Protein AF-A0A945LDC3-F1 (afdb_monomer_lite)

Sequence (129 aa):
MGGGSGRRDGMGRLSHGGCWRDEQEWPLARTEPRTLHLHPDGALLADPAPKDVPPAQYDFDPANPVPTVGGNFTNYGTSG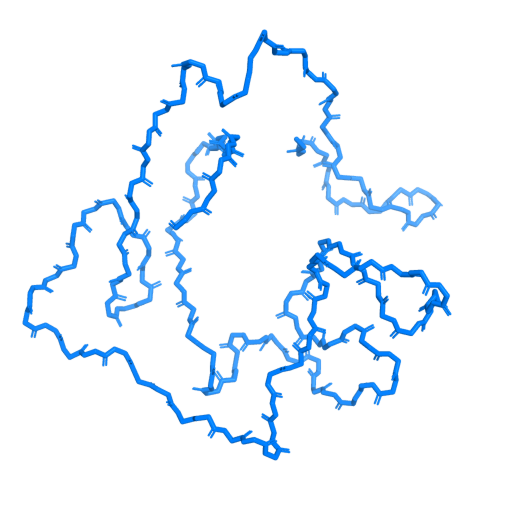FLEGGGYDQKSGTMFGDNSPSLPLSARADVLVFRTVPLKAGLEVTGVVS

Radius of gyration: 18.38 Å; chains: 1; bounding box: 43×31×54 Å

pLDDT: mean 88.55, std 9.34, range [55.25, 97.88]

Structure (mmCIF, N/CA/C/O backbone):
data_AF-A0A945LDC3-F1
#
_entry.id   AF-A0A945LDC3-F1
#
loop_
_atom_site.group_PDB
_atom_site.id
_atom_site.type_symbol
_atom_site.label_atom_id
_atom_site.label_alt_id
_atom_site.label_comp_id
_atom_site.label_asym_id
_atom_site.label_entity_id
_atom_site.label_seq_id
_atom_site.pdbx_PDB_ins_code
_atom_site.Cartn_x
_atom_site.Cartn_y
_atom_site.Cartn_z
_atom_site.occupancy
_atom_site.B_iso_or_equiv
_atom_site.auth_seq_id
_atom_site.auth_comp_id
_atom_site.auth_asym_id
_atom_site.auth_atom_id
_atom_site.pdbx_PDB_model_num
ATOM 1 N N . MET A 1 1 ? -9.460 3.433 -11.386 1.00 55.25 1 MET A N 1
ATOM 2 C CA . MET A 1 1 ? -8.556 2.537 -12.150 1.00 55.25 1 MET A CA 1
ATOM 3 C C . MET A 1 1 ? -8.893 1.089 -11.818 1.00 55.25 1 MET A C 1
ATOM 5 O O . MET A 1 1 ? -9.232 0.833 -10.671 1.00 55.25 1 MET A O 1
ATOM 9 N N . GLY A 1 2 ? -8.831 0.170 -12.788 1.00 67.31 2 GLY A N 1
ATOM 10 C CA . GLY A 1 2 ? -9.174 -1.252 -12.603 1.00 67.31 2 GLY A CA 1
ATOM 11 C C . GLY A 1 2 ? -10.318 -1.737 -13.504 1.00 67.31 2 GLY A C 1
ATOM 12 O O . GLY A 1 2 ? -11.012 -0.935 -14.120 1.00 67.31 2 GLY A O 1
ATOM 13 N N . GLY A 1 3 ? -10.503 -3.056 -13.607 1.00 70.12 3 GLY A N 1
ATOM 14 C CA . GLY A 1 3 ? -11.509 -3.681 -14.486 1.00 70.12 3 GLY A CA 1
ATOM 15 C C . GLY A 1 3 ? -10.976 -4.140 -15.849 1.00 70.12 3 GLY A C 1
ATOM 16 O O . GLY A 1 3 ? -11.739 -4.640 -16.671 1.00 70.12 3 GLY A O 1
ATOM 17 N N . GLY A 1 4 ? -9.673 -3.988 -16.102 1.00 75.75 4 GLY A N 1
ATOM 18 C CA . GLY A 1 4 ? -9.005 -4.624 -17.236 1.00 75.75 4 GLY A CA 1
ATOM 19 C C . GLY A 1 4 ? -8.728 -6.104 -16.979 1.00 75.75 4 GLY A C 1
ATOM 20 O O . GLY A 1 4 ? -8.814 -6.588 -15.853 1.00 75.75 4 GLY A O 1
ATOM 21 N N . SER A 1 5 ? -8.365 -6.834 -18.034 1.00 79.44 5 SER A N 1
ATOM 22 C CA . SER A 1 5 ? -8.117 -8.281 -17.945 1.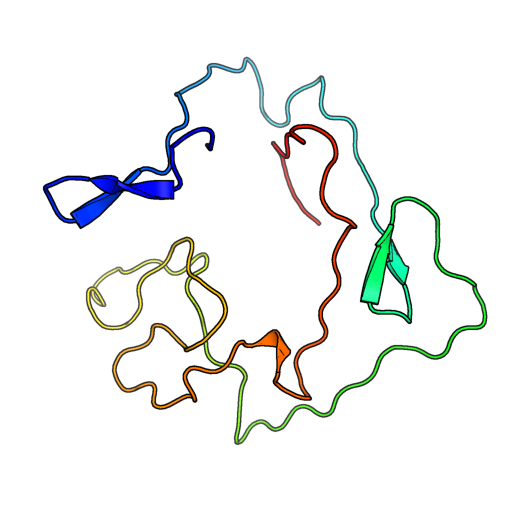00 79.44 5 SER A CA 1
ATOM 23 C C . SER A 1 5 ? -6.863 -8.656 -17.144 1.00 79.44 5 SER A C 1
ATOM 25 O O . SER A 1 5 ? -6.661 -9.833 -16.854 1.00 79.44 5 SER A O 1
ATOM 27 N N . GLY A 1 6 ? -5.975 -7.693 -16.864 1.00 75.69 6 GLY A N 1
ATOM 28 C CA . GLY A 1 6 ? -4.661 -7.952 -16.269 1.00 75.69 6 GLY A CA 1
ATOM 29 C C . GLY A 1 6 ? -3.697 -8.702 -17.198 1.00 75.69 6 GLY A C 1
ATOM 30 O O . GLY A 1 6 ? -2.592 -9.050 -16.790 1.00 75.69 6 GLY A O 1
ATOM 31 N N . ARG A 1 7 ? -4.082 -8.960 -18.455 1.00 84.44 7 ARG A N 1
ATOM 32 C CA . ARG A 1 7 ? -3.229 -9.590 -19.472 1.00 84.44 7 ARG A CA 1
ATOM 33 C C . ARG A 1 7 ? -2.508 -8.525 -20.287 1.00 84.44 7 ARG A C 1
ATOM 35 O O . ARG A 1 7 ? -2.955 -7.380 -20.364 1.00 84.44 7 ARG A O 1
ATOM 42 N N . ARG A 1 8 ? -1.400 -8.908 -20.920 1.00 84.31 8 ARG A N 1
ATOM 43 C CA . ARG A 1 8 ? -0.748 -8.061 -21.922 1.00 84.31 8 ARG A CA 1
ATOM 44 C C . ARG A 1 8 ? -1.517 -8.121 -23.243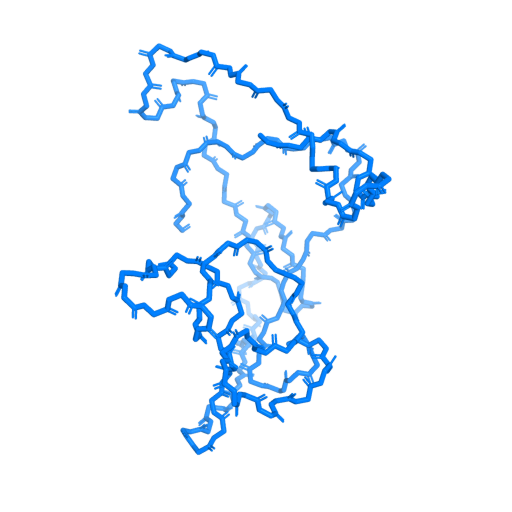 1.00 84.31 8 ARG A C 1
ATOM 46 O O . ARG A 1 8 ? -1.996 -9.190 -23.621 1.00 84.31 8 ARG A O 1
ATOM 53 N N . ASP A 1 9 ? -1.658 -6.982 -23.910 1.00 85.25 9 ASP A N 1
ATOM 54 C CA . ASP A 1 9 ? -2.219 -6.900 -25.260 1.00 85.25 9 ASP A CA 1
ATOM 55 C C . ASP A 1 9 ? -1.214 -7.386 -26.323 1.00 85.25 9 ASP A C 1
ATOM 57 O O . ASP A 1 9 ? -0.087 -7.772 -26.007 1.00 85.25 9 ASP A O 1
ATOM 61 N N . GLY A 1 10 ? -1.610 -7.365 -27.601 1.00 87.62 10 GLY A N 1
ATOM 62 C CA . GLY A 1 10 ? -0.748 -7.782 -28.717 1.00 87.62 10 GLY A CA 1
ATOM 63 C C . GLY A 1 10 ? 0.525 -6.943 -28.899 1.00 87.62 10 GLY A C 1
ATOM 64 O O . GLY A 1 10 ? 1.415 -7.356 -29.632 1.00 87.62 10 GLY A O 1
ATOM 65 N N . MET A 1 11 ? 0.634 -5.796 -28.219 1.00 87.75 11 MET A N 1
ATOM 66 C CA . MET A 1 11 ? 1.830 -4.947 -28.184 1.00 87.75 11 MET A CA 1
ATOM 67 C C . MET A 1 11 ? 2.594 -5.074 -26.855 1.00 87.75 11 MET A C 1
ATOM 69 O O . MET A 1 11 ? 3.487 -4.280 -26.571 1.00 87.75 11 MET A O 1
ATOM 73 N N . GLY A 1 12 ? 2.254 -6.061 -26.020 1.00 82.25 12 GLY A N 1
ATOM 74 C CA . GLY A 1 12 ? 2.939 -6.343 -24.762 1.00 82.25 12 GLY A CA 1
ATOM 75 C C . GLY A 1 12 ? 2.568 -5.409 -23.608 1.00 82.25 12 GLY A C 1
ATOM 76 O O . GLY A 1 12 ? 3.164 -5.517 -22.534 1.00 82.25 12 GLY A O 1
ATOM 77 N N . ARG A 1 13 ? 1.590 -4.512 -23.766 1.00 81.31 13 ARG A N 1
ATOM 78 C CA . ARG A 1 13 ? 1.195 -3.544 -22.727 1.00 81.31 13 ARG A CA 1
ATOM 79 C C . ARG A 1 13 ? 0.173 -4.165 -21.791 1.00 81.31 13 ARG A C 1
ATOM 81 O O . ARG A 1 13 ? -0.727 -4.868 -22.238 1.00 81.31 13 ARG A O 1
ATOM 88 N N . LEU A 1 14 ? 0.283 -3.898 -20.494 1.00 81.19 14 LEU A N 1
ATOM 89 C CA . LEU A 1 14 ? -0.648 -4.440 -19.509 1.00 81.19 14 LEU A CA 1
ATOM 90 C C . LEU A 1 14 ? -2.041 -3.789 -19.654 1.00 81.19 14 LEU A C 1
ATOM 92 O O . LEU A 1 14 ? -2.182 -2.566 -19.679 1.00 81.19 14 LEU A O 1
ATOM 96 N N . SER A 1 15 ? -3.084 -4.614 -19.760 1.00 82.50 15 SER A N 1
ATOM 97 C CA . SER A 1 15 ? -4.486 -4.189 -19.812 1.00 82.50 15 SER A CA 1
ATOM 98 C C . SER A 1 15 ? -5.011 -3.956 -18.391 1.00 82.50 15 SER A C 1
ATOM 100 O O . SER A 1 15 ? -5.669 -4.814 -17.801 1.00 82.50 15 SER A O 1
ATOM 102 N N . HIS A 1 16 ? -4.682 -2.793 -17.827 1.00 76.69 16 HIS A N 1
ATOM 103 C CA . HIS A 1 16 ? -5.099 -2.382 -16.477 1.00 76.69 16 HIS A CA 1
ATOM 104 C C . HIS A 1 16 ? -6.599 -2.037 -16.396 1.00 76.69 16 HIS A C 1
ATOM 106 O O . HIS A 1 16 ? -7.242 -2.231 -15.363 1.00 76.69 16 HIS A O 1
ATOM 112 N N . GLY A 1 17 ? -7.158 -1.545 -17.507 1.00 79.19 17 GLY A N 1
ATOM 113 C CA . GLY A 1 17 ? -8.527 -1.039 -17.598 1.00 79.19 17 GLY A CA 1
ATOM 114 C C . GLY A 1 17 ? -8.767 0.215 -16.758 1.00 79.19 17 GLY A C 1
ATOM 115 O O . GLY A 1 17 ? -7.843 0.948 -16.409 1.00 79.19 17 GLY A O 1
ATOM 116 N N . GLY A 1 18 ? -10.031 0.447 -16.423 1.00 84.56 18 GLY A N 1
ATOM 117 C CA . GLY A 1 18 ? -10.508 1.657 -15.762 1.00 84.56 18 GLY A CA 1
ATOM 118 C C . GLY A 1 18 ? -11.033 2.686 -16.756 1.00 84.56 18 GLY A C 1
ATOM 119 O O . GLY A 1 18 ? -10.727 2.646 -17.946 1.00 84.56 18 GLY A O 1
ATOM 120 N N . CYS A 1 19 ? -11.837 3.610 -16.248 1.00 88.12 19 CYS A N 1
ATOM 121 C CA . CYS A 1 19 ? -12.331 4.763 -16.981 1.00 88.12 19 CYS A CA 1
ATOM 122 C C . CYS A 1 19 ? -12.018 6.042 -16.204 1.00 88.12 19 CYS A C 1
ATOM 124 O O . CYS A 1 19 ? -11.809 6.014 -14.987 1.00 88.12 19 CYS A O 1
ATOM 126 N N . TRP A 1 20 ? -11.997 7.156 -16.928 1.00 90.81 20 TRP A N 1
ATOM 127 C CA . TRP A 1 20 ? -12.135 8.466 -16.310 1.00 90.81 20 TRP A CA 1
ATOM 128 C C . TRP A 1 20 ? -13.535 8.589 -15.703 1.00 90.81 20 TRP A C 1
ATOM 130 O O . TRP A 1 20 ? -14.508 8.096 -16.280 1.00 90.81 20 TRP A O 1
ATOM 140 N N . ARG A 1 21 ? -13.619 9.214 -14.528 1.00 92.75 21 ARG A N 1
ATOM 141 C CA . ARG A 1 21 ? -14.869 9.495 -13.820 1.00 92.75 21 ARG A CA 1
ATOM 142 C C . ARG A 1 21 ? -14.792 10.905 -13.253 1.00 92.75 21 ARG A C 1
ATOM 144 O O . ARG A 1 21 ? -13.812 11.226 -12.585 1.00 92.75 21 ARG A O 1
ATOM 151 N N . ASP A 1 22 ? -15.814 11.704 -13.524 1.00 96.56 22 ASP A N 1
ATOM 152 C CA . ASP A 1 22 ? -15.930 13.059 -12.992 1.00 96.56 22 ASP A CA 1
ATOM 153 C C . ASP A 1 22 ? -16.449 13.031 -11.546 1.00 96.56 22 ASP A C 1
ATOM 155 O O . ASP A 1 22 ? -17.307 12.220 -11.195 1.00 96.56 22 ASP A O 1
ATOM 159 N N . GLU A 1 23 ? -15.935 13.932 -10.711 1.00 96.88 23 GLU A N 1
ATOM 160 C CA . GLU A 1 23 ? -16.342 14.138 -9.317 1.00 96.88 23 GLU A CA 1
ATOM 161 C C . GLU A 1 23 ? -16.443 15.644 -9.052 1.00 96.88 23 GLU A C 1
ATOM 163 O O . GLU A 1 23 ? -15.708 16.428 -9.651 1.00 96.88 23 GLU A O 1
ATOM 168 N N . GLN A 1 24 ? -17.350 16.067 -8.168 1.00 97.19 24 GLN A N 1
ATOM 169 C CA . GLN A 1 2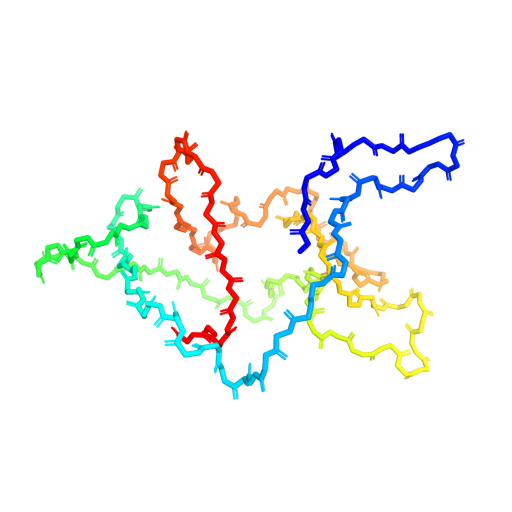4 ? -17.595 17.498 -7.919 1.00 97.19 24 GLN A CA 1
ATOM 170 C C . GLN A 1 24 ? -16.614 18.125 -6.919 1.00 97.19 24 GLN A C 1
ATOM 172 O O . GLN A 1 24 ? -16.494 19.345 -6.858 1.00 97.19 24 GLN A O 1
ATOM 177 N N . GLU A 1 25 ? -15.922 17.304 -6.131 1.00 97.12 25 GLU A N 1
ATOM 178 C CA . GLU A 1 25 ? -15.060 17.753 -5.040 1.00 97.12 25 GLU A CA 1
ATOM 179 C C . GLU A 1 25 ? -14.011 16.696 -4.670 1.00 97.12 25 GLU A C 1
ATOM 181 O O . GLU A 1 25 ? -14.123 15.520 -5.029 1.00 97.12 25 GLU A O 1
ATOM 186 N N . TRP A 1 26 ? -12.994 17.130 -3.924 1.00 96.00 26 TRP A N 1
ATOM 187 C CA . TRP A 1 26 ? -11.981 16.269 -3.325 1.00 96.00 26 TRP A CA 1
ATOM 188 C C . TRP A 1 26 ? -11.691 16.706 -1.877 1.00 96.00 26 TRP A C 1
ATOM 190 O O . TRP A 1 26 ? -11.350 17.875 -1.674 1.00 96.00 26 TRP A O 1
ATOM 200 N N . PRO A 1 27 ? -11.723 15.793 -0.885 1.00 95.00 27 PRO A N 1
ATOM 201 C CA . PRO A 1 27 ? -12.169 14.396 -0.971 1.00 95.00 27 PRO A CA 1
ATOM 202 C C . PRO A 1 27 ? -13.658 14.282 -1.332 1.00 95.00 27 PRO A C 1
ATOM 204 O O . PRO A 1 27 ? -14.412 15.221 -1.117 1.00 95.00 27 PRO A O 1
ATOM 207 N N . LEU A 1 28 ? -14.098 13.139 -1.864 1.00 96.62 28 LEU A N 1
ATOM 208 C CA . LEU A 1 28 ? -15.507 12.923 -2.225 1.00 96.62 28 LEU A CA 1
ATOM 209 C C . LEU A 1 28 ? -16.400 13.042 -0.972 1.00 96.62 28 LEU A C 1
ATOM 211 O O . LEU A 1 28 ? -16.118 12.351 0.008 1.00 96.62 28 LEU A O 1
ATOM 215 N N . ALA A 1 29 ? -17.517 13.786 -0.997 1.00 95.69 29 ALA A N 1
ATOM 216 C CA . ALA A 1 29 ? -18.423 13.866 0.167 1.00 95.69 29 ALA A CA 1
ATOM 217 C C . ALA A 1 29 ? -18.983 12.510 0.618 1.00 95.69 29 ALA A C 1
ATOM 219 O O . ALA A 1 29 ? -19.292 12.322 1.790 1.00 95.69 29 ALA A O 1
ATOM 220 N N . ARG A 1 30 ? -19.095 11.549 -0.305 1.00 95.44 30 ARG A N 1
ATOM 221 C CA . ARG A 1 30 ? -19.538 10.175 -0.019 1.00 95.44 30 ARG A CA 1
ATOM 222 C C . ARG A 1 30 ? -18.423 9.251 0.487 1.00 95.44 30 ARG A C 1
ATOM 224 O O . ARG A 1 30 ? -18.609 8.039 0.502 1.00 95.44 30 ARG A O 1
ATOM 231 N N . THR A 1 31 ? -17.247 9.788 0.813 1.00 96.06 31 THR A N 1
ATOM 232 C CA . THR A 1 31 ? -16.158 8.991 1.385 1.00 96.06 31 THR A CA 1
ATOM 233 C C . THR A 1 31 ? -16.581 8.490 2.758 1.00 96.06 31 THR A C 1
ATOM 235 O O . THR A 1 31 ? -16.900 9.284 3.638 1.00 96.06 31 THR A O 1
ATOM 238 N N . GLU A 1 32 ? -16.531 7.178 2.957 1.00 96.31 32 GLU A N 1
ATOM 239 C CA . GLU A 1 32 ? -16.677 6.558 4.272 1.00 96.31 32 GLU A CA 1
ATOM 240 C C . GLU A 1 32 ? -15.277 6.222 4.809 1.00 96.31 32 GLU A C 1
ATOM 242 O O . GLU A 1 32 ? -14.629 5.311 4.280 1.00 96.31 32 GLU A O 1
ATOM 247 N N . PRO A 1 33 ? -14.764 6.947 5.827 1.00 95.00 33 PRO A N 1
ATOM 248 C CA . PRO A 1 33 ? -13.476 6.622 6.424 1.00 95.00 33 PRO A CA 1
ATOM 249 C C . PRO A 1 33 ? -13.508 5.209 6.997 1.00 95.00 33 PRO A C 1
ATOM 251 O O . PRO A 1 33 ? -14.402 4.858 7.770 1.00 95.00 33 PRO A O 1
ATOM 254 N N . ARG A 1 34 ? -12.515 4.398 6.635 1.00 95.00 34 ARG A N 1
ATOM 255 C CA . ARG A 1 34 ? -12.428 3.010 7.075 1.00 95.00 34 ARG A CA 1
ATOM 256 C C . ARG A 1 34 ? -11.082 2.737 7.717 1.00 95.00 34 ARG A C 1
ATOM 258 O O . ARG A 1 34 ? -10.055 2.775 7.049 1.00 95.00 34 ARG A O 1
ATOM 265 N N . THR A 1 35 ? -11.109 2.400 8.999 1.00 97.00 35 THR A N 1
ATOM 266 C CA . THR A 1 35 ? -9.931 1.905 9.708 1.00 97.00 35 THR A CA 1
ATOM 267 C C . THR A 1 35 ? -9.793 0.406 9.475 1.00 97.00 35 THR A C 1
ATOM 269 O O . THR A 1 35 ? -10.760 -0.349 9.589 1.00 97.00 35 THR A O 1
ATOM 272 N N . LEU A 1 36 ? -8.581 -0.019 9.129 1.00 97.12 36 LEU A N 1
ATOM 273 C CA . LEU A 1 36 ? -8.183 -1.418 9.115 1.00 97.12 36 LEU A CA 1
ATOM 274 C C . LEU A 1 36 ? -7.052 -1.599 10.126 1.00 97.12 36 LEU A C 1
ATOM 276 O O . LEU A 1 36 ? -6.103 -0.820 10.162 1.00 97.12 36 LEU A O 1
ATOM 280 N N . HIS A 1 37 ? -7.175 -2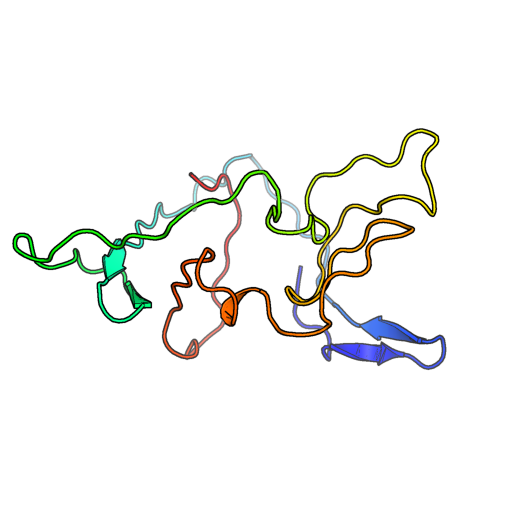.620 10.956 1.00 96.56 37 HIS A N 1
ATOM 281 C CA . HIS A 1 37 ? -6.259 -2.948 12.030 1.00 96.56 37 HIS A CA 1
ATOM 282 C C . HIS A 1 37 ? -5.342 -4.093 11.608 1.00 96.56 37 HIS A C 1
ATOM 284 O O . HIS A 1 37 ? -5.764 -5.033 10.929 1.00 96.56 37 HIS A O 1
ATOM 290 N N . LEU A 1 38 ? -4.086 -4.007 12.039 1.00 96.19 38 LEU A N 1
ATOM 291 C CA . LEU A 1 38 ? -3.067 -5.032 11.847 1.00 96.19 38 LEU A CA 1
ATOM 292 C C . LEU A 1 38 ? -3.228 -6.104 12.931 1.00 96.19 38 LEU A C 1
ATOM 294 O O . LEU A 1 38 ? -3.200 -5.778 14.118 1.00 96.19 38 LEU A O 1
ATOM 298 N N . HIS A 1 39 ? -3.405 -7.364 12.537 1.00 95.62 39 HIS A N 1
ATOM 299 C CA . HIS A 1 39 ? -3.548 -8.504 13.450 1.00 95.62 39 HIS A CA 1
ATOM 300 C C . HIS A 1 39 ? -2.274 -9.363 13.481 1.00 95.62 39 HIS A C 1
ATOM 302 O O . HIS A 1 39 ? -1.551 -9.425 12.485 1.00 95.62 39 HIS A O 1
ATOM 308 N N . PRO A 1 40 ? -1.974 -10.040 14.607 1.00 94.19 40 PRO A N 1
ATOM 309 C CA . PRO A 1 40 ? -0.711 -10.766 14.814 1.00 94.19 40 PRO A CA 1
ATOM 310 C C . PRO A 1 40 ? -0.493 -11.951 13.860 1.00 94.19 40 PRO A C 1
ATOM 312 O O . PRO A 1 40 ? 0.634 -12.399 13.683 1.00 94.19 40 PRO A O 1
ATOM 315 N N . ASP A 1 41 ? -1.553 -12.461 13.241 1.00 92.94 41 ASP A N 1
ATOM 316 C CA . ASP A 1 41 ? -1.518 -13.532 12.242 1.00 92.94 41 ASP A CA 1
ATOM 317 C C . ASP A 1 41 ? -1.281 -13.015 10.807 1.00 92.94 41 ASP A C 1
ATOM 319 O O . ASP A 1 41 ? -1.349 -13.782 9.843 1.00 92.94 41 ASP A O 1
ATOM 323 N N . GLY A 1 42 ? -1.013 -11.714 10.649 1.00 95.19 42 GLY A N 1
ATOM 324 C CA . GLY A 1 42 ? -0.866 -11.060 9.350 1.00 95.19 42 GLY A CA 1
ATOM 325 C C . GLY A 1 42 ? -2.204 -10.717 8.689 1.00 95.19 42 GLY A C 1
ATOM 326 O O . GLY A 1 42 ? -2.234 -10.385 7.498 1.00 95.19 42 GLY A O 1
ATOM 327 N N . ALA A 1 43 ? -3.326 -10.791 9.411 1.00 96.56 43 ALA A N 1
ATOM 328 C CA . ALA A 1 43 ? -4.603 -10.325 8.891 1.00 96.56 43 ALA A CA 1
ATOM 329 C C . ALA A 1 43 ? -4.723 -8.792 8.964 1.00 96.56 43 ALA A C 1
ATOM 331 O O . ALA A 1 43 ? -4.221 -8.130 9.874 1.00 96.56 43 ALA A O 1
ATOM 332 N N . LEU A 1 44 ? -5.417 -8.225 7.980 1.00 97.38 44 LEU A N 1
ATOM 333 C CA . LEU A 1 44 ? -5.826 -6.824 7.938 1.00 97.38 44 LEU A CA 1
ATOM 334 C C . LEU A 1 44 ? -7.355 -6.779 8.037 1.00 97.38 44 LEU A C 1
ATOM 336 O O . LEU A 1 44 ? -8.041 -7.142 7.076 1.00 97.38 44 LEU A O 1
ATOM 340 N N . LEU A 1 45 ? -7.894 -6.398 9.198 1.00 96.69 45 LEU A N 1
ATOM 341 C CA . LEU A 1 45 ? -9.324 -6.536 9.527 1.00 96.69 45 LEU A CA 1
ATOM 342 C C . LEU A 1 45 ? -9.945 -5.209 9.975 1.00 96.69 45 LEU A C 1
ATOM 344 O O . LEU A 1 45 ? -9.247 -4.321 10.440 1.00 96.69 45 LEU A O 1
ATOM 348 N N . ALA A 1 46 ? -11.268 -5.073 9.858 1.00 95.94 46 ALA A N 1
ATOM 349 C CA . ALA A 1 46 ? -11.983 -3.892 10.359 1.00 95.94 46 ALA A CA 1
ATOM 350 C C . ALA A 1 46 ? -12.161 -3.904 11.887 1.00 95.94 46 ALA A C 1
ATOM 352 O O . ALA A 1 46 ? -12.275 -2.846 12.494 1.00 95.94 46 ALA A O 1
ATOM 353 N N . ASP A 1 47 ? -12.171 -5.089 12.502 1.00 96.31 47 ASP A N 1
ATOM 354 C CA . ASP A 1 47 ? -12.243 -5.219 13.954 1.00 96.31 47 ASP A CA 1
ATOM 355 C C . ASP A 1 47 ? -10.860 -4.980 14.584 1.00 96.31 47 ASP A C 1
ATOM 357 O O . ASP A 1 47 ? -9.847 -5.413 14.015 1.00 96.31 47 ASP A O 1
ATOM 361 N N . PRO A 1 48 ? -10.781 -4.326 15.758 1.00 94.88 48 PRO A N 1
ATOM 362 C CA . PRO A 1 48 ? -9.521 -4.126 16.463 1.00 94.88 48 PRO A CA 1
ATOM 363 C C . PRO A 1 48 ? -8.815 -5.441 16.802 1.00 94.88 48 PRO A C 1
ATOM 365 O O . PRO A 1 48 ? -9.453 -6.440 17.140 1.00 94.88 48 PRO A O 1
ATOM 368 N N . ALA A 1 49 ? -7.482 -5.422 16.768 1.00 91.62 49 ALA A N 1
ATOM 369 C CA . ALA A 1 49 ? -6.682 -6.519 17.300 1.00 91.62 49 ALA A CA 1
ATOM 370 C C . ALA A 1 49 ? -6.881 -6.658 18.825 1.00 91.62 49 ALA A C 1
ATOM 372 O O . ALA A 1 49 ? -7.203 -5.670 19.499 1.00 91.62 49 ALA A O 1
ATOM 373 N N . PRO A 1 50 ? -6.684 -7.863 19.395 1.00 91.25 50 PRO A N 1
ATOM 374 C CA . PRO A 1 50 ? -6.639 -8.049 20.844 1.00 91.25 50 PRO A CA 1
ATOM 375 C C . PRO A 1 50 ? -5.651 -7.078 21.510 1.00 91.25 50 PRO A C 1
ATOM 377 O O . PRO A 1 50 ? -4.669 -6.667 20.902 1.00 91.25 50 PRO A O 1
ATOM 380 N N . LYS A 1 51 ? -5.893 -6.696 22.769 1.00 85.75 51 LYS A N 1
ATOM 381 C CA . LYS A 1 51 ? -5.044 -5.706 23.461 1.00 85.75 51 LYS A CA 1
ATOM 382 C C . LYS A 1 51 ? -3.732 -6.282 24.003 1.00 85.75 51 LYS A C 1
ATOM 384 O O . LYS A 1 51 ? -2.776 -5.536 24.160 1.00 85.75 51 LYS A O 1
ATOM 389 N N . ASP A 1 52 ? -3.687 -7.592 24.235 1.00 89.31 52 ASP A N 1
ATOM 390 C CA . ASP A 1 52 ? -2.586 -8.268 24.936 1.00 89.31 52 ASP A CA 1
ATOM 391 C C . ASP A 1 52 ? -1.722 -9.130 24.001 1.00 89.31 52 ASP A C 1
ATOM 393 O O . ASP A 1 52 ? -1.164 -10.151 24.406 1.00 89.31 52 ASP A O 1
ATOM 397 N N . VAL A 1 53 ? -1.628 -8.749 22.725 1.00 89.62 53 VAL A N 1
ATOM 398 C CA . VAL A 1 53 ? -0.728 -9.403 21.765 1.00 89.62 53 VAL A CA 1
ATOM 399 C C . VAL A 1 53 ? 0.622 -8.689 21.722 1.00 89.62 53 VAL A C 1
ATOM 401 O O . VAL A 1 53 ? 0.661 -7.456 21.704 1.00 89.62 53 VAL A O 1
ATOM 404 N N . PRO A 1 54 ? 1.740 -9.437 21.691 1.00 91.31 54 PRO A N 1
ATOM 405 C CA . PRO A 1 54 ? 3.053 -8.847 21.477 1.00 91.31 54 PRO A CA 1
ATOM 406 C C . PRO A 1 54 ? 3.100 -8.051 20.163 1.00 91.31 54 PRO A C 1
ATOM 408 O O . PRO A 1 54 ? 2.447 -8.440 19.189 1.00 91.31 54 PRO A O 1
ATOM 411 N N . PRO A 1 55 ? 3.883 -6.961 20.101 1.00 92.25 55 PRO A N 1
ATOM 412 C CA . PRO A 1 55 ? 4.080 -6.233 18.856 1.00 92.25 55 PRO A CA 1
ATOM 413 C C . PRO A 1 55 ? 4.781 -7.117 17.817 1.00 92.25 55 PRO A C 1
ATOM 415 O O . PRO A 1 55 ? 5.632 -7.938 18.158 1.00 92.25 55 PRO A O 1
ATOM 418 N N . ALA A 1 56 ? 4.467 -6.905 16.539 1.00 93.31 56 ALA A N 1
ATOM 419 C CA . ALA A 1 56 ? 5.267 -7.460 15.454 1.00 93.31 56 ALA A CA 1
ATOM 420 C C . ALA A 1 56 ? 6.650 -6.788 15.440 1.00 93.31 56 ALA A C 1
ATOM 422 O O . ALA A 1 56 ? 6.757 -5.570 15.600 1.00 93.31 56 ALA A O 1
ATOM 423 N N . GLN A 1 57 ? 7.701 -7.584 15.260 1.00 95.31 57 GLN A N 1
ATOM 424 C CA . GLN A 1 57 ? 9.089 -7.134 15.317 1.00 95.31 57 GLN A CA 1
ATOM 425 C C . GLN A 1 57 ? 9.855 -7.641 14.103 1.00 95.31 57 GLN A C 1
ATOM 427 O O . GLN A 1 57 ? 9.576 -8.722 13.587 1.00 95.31 57 GLN A O 1
ATOM 432 N N . TYR A 1 58 ? 10.822 -6.845 13.669 1.00 96.44 58 TYR A N 1
ATOM 433 C CA . TYR A 1 58 ? 11.800 -7.215 12.663 1.00 96.44 58 TYR A CA 1
ATOM 434 C C . TYR A 1 58 ? 13.102 -6.463 12.932 1.00 96.44 58 TYR A C 1
ATOM 436 O O . TYR A 1 58 ? 13.083 -5.381 13.525 1.00 96.44 58 TYR A O 1
ATOM 444 N N . ASP A 1 59 ? 14.211 -7.024 12.466 1.00 97.88 59 ASP A N 1
ATOM 445 C CA . ASP A 1 59 ? 15.521 -6.387 12.543 1.00 97.88 59 ASP A CA 1
ATOM 446 C C . ASP A 1 59 ? 15.828 -5.697 11.214 1.00 97.88 59 ASP A C 1
ATOM 448 O O . ASP A 1 59 ? 15.794 -6.320 10.154 1.00 97.88 59 ASP A O 1
ATOM 452 N N . PHE A 1 60 ? 16.125 -4.399 11.265 1.00 97.00 60 PHE A N 1
ATOM 453 C CA . PHE A 1 60 ? 16.584 -3.647 10.101 1.00 97.00 60 PHE A CA 1
ATOM 454 C C . PHE A 1 60 ? 18.112 -3.679 10.020 1.00 97.00 60 PHE A C 1
ATOM 456 O O . PHE A 1 60 ? 18.791 -3.241 10.950 1.00 97.00 60 PHE A O 1
ATOM 463 N N . ASP A 1 61 ? 18.643 -4.140 8.887 1.00 96.94 61 ASP A N 1
ATOM 464 C CA . ASP A 1 61 ? 20.069 -4.088 8.569 1.00 96.94 61 ASP A CA 1
ATOM 465 C C . ASP A 1 61 ? 20.346 -2.984 7.528 1.00 96.94 61 ASP A C 1
ATOM 467 O O . ASP A 1 61 ? 20.005 -3.149 6.352 1.00 96.94 61 ASP A O 1
ATOM 471 N N . PRO A 1 62 ? 21.000 -1.868 7.906 1.00 96.25 62 PRO A N 1
ATOM 472 C CA . PRO A 1 62 ? 21.370 -0.812 6.965 1.00 96.25 62 PRO A CA 1
ATOM 473 C C . PRO A 1 62 ? 22.290 -1.276 5.826 1.00 96.25 62 PRO A C 1
ATOM 475 O O . PRO A 1 62 ? 22.330 -0.620 4.785 1.00 96.25 62 PRO A O 1
ATOM 478 N N . ALA A 1 63 ? 23.035 -2.375 6.002 1.00 95.19 63 ALA A N 1
ATOM 479 C CA . ALA A 1 63 ? 23.872 -2.958 4.953 1.00 95.19 63 ALA A CA 1
ATOM 480 C C . ALA A 1 63 ? 23.066 -3.795 3.941 1.00 95.19 63 ALA A C 1
ATOM 482 O O . ALA A 1 63 ? 23.578 -4.113 2.866 1.00 95.19 63 ALA A O 1
ATOM 483 N N . ASN A 1 64 ? 21.810 -4.122 4.253 1.00 91.38 64 ASN A N 1
ATOM 484 C CA . ASN A 1 64 ? 20.900 -4.883 3.403 1.00 91.38 64 ASN A CA 1
ATOM 485 C C . ASN A 1 64 ? 19.486 -4.260 3.396 1.00 91.38 64 ASN A C 1
ATOM 487 O O . ASN A 1 64 ? 18.525 -4.891 3.848 1.00 91.38 64 ASN A O 1
ATOM 491 N N . PRO A 1 65 ? 19.319 -3.030 2.875 1.00 93.06 65 PRO A N 1
ATOM 492 C CA . PRO A 1 65 ? 18.026 -2.358 2.880 1.00 93.06 65 PRO A CA 1
ATOM 493 C C . PRO A 1 65 ? 16.985 -3.098 2.027 1.00 93.06 65 PRO A C 1
ATOM 495 O O . PRO A 1 65 ? 17.314 -3.818 1.079 1.00 93.06 65 PRO A O 1
ATOM 498 N N . VAL A 1 66 ? 15.702 -2.881 2.329 1.00 93.69 66 VAL A N 1
ATOM 499 C CA . VAL A 1 66 ? 14.607 -3.300 1.445 1.00 93.69 66 VAL A CA 1
ATOM 500 C C . VAL A 1 66 ? 14.723 -2.519 0.128 1.00 93.69 66 VAL A C 1
ATOM 502 O O . VAL A 1 66 ? 14.794 -1.285 0.159 1.00 93.69 66 VAL A O 1
ATOM 505 N N . PRO A 1 67 ? 14.760 -3.190 -1.036 1.00 91.75 67 PRO A N 1
ATOM 506 C CA . PRO A 1 67 ? 14.911 -2.501 -2.307 1.00 91.75 67 PRO A CA 1
ATOM 507 C C . PRO A 1 67 ? 13.651 -1.691 -2.638 1.00 91.75 67 PRO A C 1
ATOM 509 O O . PRO A 1 67 ? 12.530 -2.076 -2.308 1.00 91.75 67 PRO A O 1
ATOM 512 N N . THR A 1 68 ? 13.826 -0.559 -3.319 1.00 88.94 68 THR A N 1
ATOM 513 C CA . THR A 1 68 ? 12.696 0.263 -3.776 1.00 88.94 68 THR A CA 1
ATOM 514 C C . THR A 1 68 ? 12.025 -0.383 -4.989 1.00 88.94 68 THR A C 1
ATOM 516 O O . THR A 1 68 ? 12.686 -0.650 -5.994 1.00 88.94 68 THR A O 1
ATOM 519 N N . VAL A 1 69 ? 10.709 -0.605 -4.901 1.00 89.31 69 VAL A N 1
ATOM 520 C CA . VAL A 1 69 ? 9.891 -1.240 -5.948 1.00 89.31 69 VAL A CA 1
ATOM 521 C C . VAL A 1 69 ? 8.765 -0.294 -6.378 1.00 89.31 69 VAL A C 1
ATOM 523 O O . VAL A 1 69 ? 7.660 -0.323 -5.830 1.00 89.31 69 VAL A O 1
ATOM 526 N N . GLY A 1 70 ? 9.040 0.556 -7.368 1.00 87.69 70 GLY A N 1
ATOM 527 C CA . GLY A 1 70 ? 8.070 1.528 -7.882 1.00 87.69 70 GLY A CA 1
ATOM 528 C C . GLY A 1 70 ? 7.725 2.649 -6.896 1.00 87.69 70 GLY A C 1
ATOM 529 O O . GLY A 1 70 ? 8.600 3.230 -6.257 1.00 87.69 70 GLY A O 1
ATOM 530 N N . GLY A 1 71 ? 6.435 2.978 -6.788 1.00 86.94 71 GLY A N 1
ATOM 531 C CA . GLY A 1 71 ? 5.934 4.029 -5.897 1.00 86.94 71 GLY A CA 1
ATOM 532 C C . GLY A 1 71 ? 5.983 5.431 -6.511 1.00 86.94 71 GLY A C 1
ATOM 533 O O . GLY A 1 71 ? 5.966 5.590 -7.733 1.00 86.94 71 GLY A O 1
ATOM 534 N N . ASN A 1 72 ? 6.000 6.461 -5.659 1.00 84.94 72 ASN A N 1
ATOM 535 C CA . ASN A 1 72 ? 5.941 7.872 -6.063 1.00 84.94 72 ASN A CA 1
ATOM 536 C C . ASN A 1 72 ? 7.329 8.446 -6.404 1.00 84.94 72 ASN A C 1
ATOM 538 O O . ASN A 1 72 ? 7.760 9.455 -5.845 1.00 84.94 72 ASN A O 1
ATOM 542 N N . PHE A 1 73 ? 8.057 7.772 -7.292 1.00 77.88 73 PHE A N 1
ATOM 543 C CA . PHE A 1 73 ? 9.328 8.273 -7.805 1.00 77.88 73 PHE A CA 1
ATOM 544 C C . PHE A 1 73 ? 9.096 9.113 -9.061 1.00 77.88 73 PHE A C 1
ATOM 546 O O . PHE A 1 73 ? 8.396 8.689 -9.980 1.00 77.88 73 PHE A O 1
ATOM 553 N N . THR A 1 74 ? 9.681 10.311 -9.104 1.00 68.56 74 THR A N 1
ATOM 554 C CA . THR A 1 74 ? 9.603 11.192 -10.278 1.00 68.56 74 THR A CA 1
ATOM 555 C C . THR A 1 74 ? 10.900 11.092 -11.085 1.00 68.56 74 THR A C 1
ATOM 557 O O . THR A 1 74 ? 11.974 11.374 -10.563 1.00 68.56 74 THR A O 1
ATOM 560 N N . ASN A 1 75 ? 10.812 10.728 -12.367 1.00 66.81 75 ASN A N 1
ATOM 561 C CA . ASN A 1 75 ? 11.967 10.369 -13.210 1.00 66.81 75 ASN A CA 1
ATOM 562 C C . ASN A 1 75 ? 12.688 11.566 -13.872 1.00 66.81 75 ASN A C 1
ATOM 564 O O . ASN A 1 75 ? 13.212 11.417 -14.982 1.00 66.81 75 ASN A O 1
ATOM 568 N N . TYR A 1 76 ? 12.691 12.766 -13.277 1.00 59.72 76 TYR A N 1
ATOM 569 C CA . TYR A 1 76 ? 13.316 13.941 -13.911 1.00 59.72 76 TYR A CA 1
ATOM 570 C C . TYR A 1 76 ? 14.821 13.709 -14.138 1.00 59.72 76 TYR A C 1
ATOM 572 O O . TYR A 1 76 ? 15.624 13.810 -13.219 1.00 59.72 76 TYR A O 1
ATOM 580 N N . GLY A 1 77 ? 15.199 13.399 -15.383 1.00 62.84 77 GLY A N 1
ATOM 581 C CA . GLY A 1 77 ? 16.589 13.163 -15.791 1.00 62.84 77 GLY A CA 1
ATOM 582 C C . GLY A 1 77 ? 17.144 11.764 -15.493 1.00 62.84 77 GLY A C 1
ATOM 583 O O . GLY A 1 77 ? 18.306 11.513 -15.790 1.00 62.84 77 GLY A O 1
ATOM 584 N N . THR A 1 78 ? 16.335 10.846 -14.955 1.00 65.12 78 THR A N 1
ATOM 585 C CA . THR A 1 78 ? 16.756 9.491 -14.535 1.00 65.12 78 THR A CA 1
ATOM 586 C C . THR A 1 78 ? 15.921 8.382 -15.181 1.00 65.12 78 THR A C 1
ATOM 588 O O . THR A 1 78 ? 15.819 7.273 -14.657 1.00 65.12 78 THR A O 1
ATOM 591 N N . SER A 1 79 ? 15.309 8.665 -16.335 1.00 68.44 79 SER A N 1
ATOM 592 C CA . SER A 1 79 ? 14.570 7.657 -17.106 1.00 68.44 79 SER A CA 1
ATOM 593 C C . SER A 1 79 ? 15.477 6.461 -17.425 1.00 68.44 79 SER A C 1
ATOM 595 O O . SER A 1 79 ? 16.573 6.643 -17.951 1.00 68.44 79 SER A O 1
ATOM 597 N N . GLY A 1 80 ? 15.037 5.251 -17.067 1.00 67.12 80 GLY A N 1
ATOM 598 C CA . GLY A 1 80 ? 15.834 4.021 -17.153 1.00 67.12 80 GLY A CA 1
ATOM 599 C C . GLY A 1 80 ? 16.699 3.697 -15.925 1.00 67.12 80 GLY A C 1
ATOM 600 O O . GLY A 1 80 ? 17.279 2.616 -15.886 1.00 67.12 80 GLY A O 1
ATOM 601 N N . PHE A 1 81 ? 16.776 4.582 -14.922 1.00 73.56 81 PHE A N 1
ATOM 602 C CA . PHE A 1 81 ? 17.469 4.318 -13.653 1.00 73.56 81 PHE A CA 1
ATOM 603 C C . PHE A 1 81 ? 16.513 3.865 -12.547 1.00 73.56 81 PHE A C 1
ATOM 605 O O . PHE A 1 81 ? 16.763 2.851 -11.916 1.00 73.56 81 PHE A O 1
ATOM 612 N N . LEU A 1 82 ? 15.416 4.581 -12.312 1.00 75.00 82 LEU A N 1
ATOM 613 C CA . LEU A 1 82 ? 14.338 4.156 -11.419 1.00 75.00 82 LEU A CA 1
ATOM 614 C C . LEU A 1 82 ? 13.041 4.731 -11.962 1.00 75.00 82 LEU A C 1
ATOM 616 O O . LEU A 1 82 ? 12.979 5.927 -12.235 1.00 75.00 82 LEU A O 1
ATOM 620 N N . GLU A 1 83 ? 12.025 3.889 -12.121 1.00 78.62 83 GLU A N 1
ATOM 621 C CA . GLU A 1 83 ? 10.714 4.317 -12.590 1.00 78.62 83 GLU A CA 1
ATOM 622 C C . GLU A 1 83 ? 9.666 4.229 -11.481 1.00 78.62 83 GLU A C 1
ATOM 624 O O . GLU A 1 83 ? 9.520 3.195 -10.825 1.00 78.62 83 GLU A O 1
ATOM 629 N N . GLY A 1 84 ? 8.916 5.318 -11.289 1.00 83.00 84 GLY A N 1
ATOM 630 C CA . GLY A 1 84 ? 7.710 5.312 -10.465 1.00 83.00 84 GLY A CA 1
ATOM 631 C C . GLY A 1 84 ? 6.578 4.482 -11.083 1.00 83.00 84 GLY A C 1
ATOM 632 O O . GLY A 1 84 ? 6.570 4.194 -12.281 1.00 83.00 84 GLY A O 1
ATOM 633 N N . GLY A 1 85 ? 5.596 4.103 -10.264 1.00 85.25 85 GLY A N 1
ATOM 634 C CA . GLY A 1 85 ? 4.398 3.385 -10.711 1.00 85.25 85 GLY A CA 1
ATOM 635 C C . GLY A 1 85 ? 4.063 2.133 -9.902 1.00 85.25 85 GLY A C 1
ATOM 636 O O . GLY A 1 85 ? 4.640 1.870 -8.846 1.00 85.25 85 GLY A O 1
ATOM 637 N N . GLY A 1 86 ? 3.086 1.370 -10.398 1.00 84.94 86 GLY A N 1
ATOM 638 C CA . GLY A 1 86 ? 2.635 0.120 -9.788 1.00 84.94 86 GLY A CA 1
ATOM 639 C C . GLY A 1 86 ? 3.433 -1.080 -10.296 1.00 84.94 86 GLY A C 1
ATOM 640 O O . GLY A 1 86 ? 3.361 -1.409 -11.477 1.00 84.94 86 GLY A O 1
ATOM 641 N N . TYR A 1 87 ? 4.150 -1.747 -9.392 1.00 86.19 87 TYR A N 1
ATOM 642 C CA . TYR A 1 87 ? 4.998 -2.906 -9.682 1.00 86.19 87 TYR A CA 1
ATOM 643 C C . TYR A 1 87 ? 4.650 -4.093 -8.779 1.00 86.19 87 TYR A C 1
ATOM 645 O O . TYR A 1 87 ? 4.204 -3.916 -7.642 1.00 86.19 87 TYR A O 1
ATOM 653 N N . ASP A 1 88 ? 4.897 -5.305 -9.282 1.00 88.44 88 ASP A N 1
ATOM 654 C CA . ASP A 1 88 ? 4.872 -6.525 -8.469 1.00 88.44 88 ASP A CA 1
ATOM 655 C C . ASP A 1 88 ? 5.976 -6.442 -7.400 1.00 88.44 88 ASP A C 1
ATOM 657 O O . ASP A 1 88 ? 7.137 -6.199 -7.725 1.00 88.44 88 ASP A O 1
ATOM 661 N N . GLN A 1 89 ? 5.611 -6.608 -6.128 1.00 92.75 89 GLN A N 1
ATOM 662 C CA . GLN A 1 89 ? 6.470 -6.361 -4.964 1.00 92.75 89 GLN A CA 1
ATOM 663 C C . GLN A 1 89 ? 7.464 -7.518 -4.744 1.00 92.75 89 GLN A C 1
ATOM 665 O O . GLN A 1 89 ? 7.356 -8.272 -3.774 1.00 92.75 89 GLN A O 1
ATOM 670 N N . LYS A 1 90 ? 8.408 -7.694 -5.677 1.00 89.69 90 LYS A N 1
ATOM 671 C CA . LYS A 1 90 ? 9.419 -8.768 -5.682 1.00 89.69 90 LYS A CA 1
ATOM 672 C C . LYS A 1 90 ? 10.845 -8.227 -5.635 1.00 89.69 90 LYS A C 1
ATOM 674 O O . LYS A 1 90 ? 11.434 -8.164 -4.567 1.00 89.69 90 LYS A O 1
ATOM 679 N N . SER A 1 91 ? 11.376 -7.811 -6.778 1.00 80.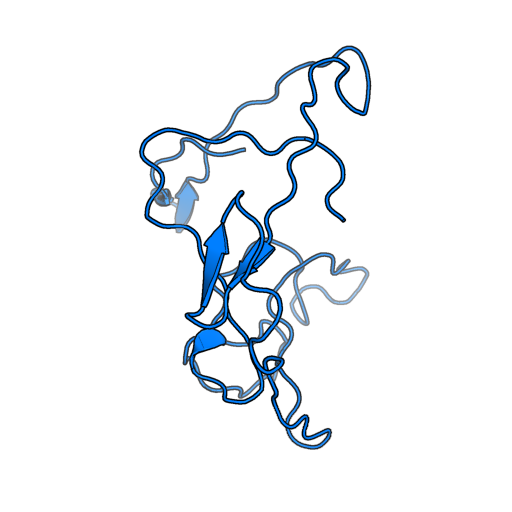56 91 SER A N 1
ATOM 680 C CA . SER A 1 91 ? 12.711 -7.222 -6.899 1.00 80.56 91 SER A CA 1
ATOM 681 C C . SER A 1 91 ? 12.621 -5.708 -7.013 1.00 80.56 91 SER A C 1
ATOM 683 O O . SER A 1 91 ? 11.627 -5.189 -7.532 1.00 80.56 91 SER A O 1
ATOM 685 N N . GLY A 1 92 ? 13.670 -5.003 -6.594 1.00 79.31 92 GLY A N 1
ATOM 686 C CA . GLY A 1 92 ? 13.764 -3.573 -6.855 1.00 79.31 92 GLY A CA 1
ATOM 687 C C . GLY A 1 92 ? 13.790 -3.253 -8.339 1.00 79.31 92 GLY A C 1
ATOM 688 O O . GLY A 1 92 ? 14.125 -4.072 -9.198 1.00 79.31 92 GLY A O 1
ATOM 689 N N . THR A 1 93 ? 13.363 -2.032 -8.631 1.00 80.81 93 THR A N 1
ATOM 690 C CA . THR A 1 93 ? 13.219 -1.516 -9.996 1.00 80.81 93 THR A CA 1
ATOM 691 C C . THR A 1 93 ? 14.347 -0.557 -10.370 1.00 80.81 93 THR A C 1
ATOM 693 O O . THR A 1 93 ? 14.300 0.054 -11.435 1.00 80.81 93 THR A O 1
ATOM 696 N N . MET A 1 94 ? 15.357 -0.415 -9.501 1.00 82.12 94 MET A N 1
ATOM 697 C CA . MET A 1 94 ? 16.532 0.410 -9.766 1.00 82.12 94 MET A CA 1
ATOM 698 C C . MET A 1 94 ? 17.520 -0.293 -10.697 1.00 82.12 94 MET A C 1
ATOM 700 O O . MET A 1 94 ? 17.808 -1.480 -10.553 1.00 82.12 94 MET A O 1
ATOM 704 N N . PHE A 1 95 ? 18.101 0.459 -11.626 1.00 79.19 95 PHE A N 1
ATOM 705 C CA . PHE A 1 95 ? 19.194 -0.008 -12.462 1.00 79.19 95 PHE A CA 1
ATOM 706 C C . PHE A 1 95 ? 20.391 -0.405 -11.594 1.00 79.19 95 PHE A C 1
ATOM 708 O O . PHE A 1 95 ? 20.857 0.371 -10.760 1.00 79.19 95 PHE A O 1
ATOM 715 N N . GLY A 1 96 ? 20.904 -1.615 -11.816 1.00 79.12 96 GLY A N 1
ATOM 716 C CA . GLY A 1 96 ? 21.992 -2.176 -11.019 1.00 79.12 96 GLY A CA 1
ATOM 717 C C . GLY A 1 96 ? 21.550 -2.753 -9.673 1.00 79.12 96 GLY A C 1
ATOM 718 O O . GLY A 1 96 ? 22.411 -3.203 -8.916 1.00 79.12 96 GLY A O 1
ATOM 719 N N . ASP A 1 97 ? 20.246 -2.786 -9.377 1.00 82.06 97 ASP A N 1
ATOM 720 C CA . ASP A 1 97 ? 19.750 -3.587 -8.267 1.00 82.06 97 ASP A CA 1
ATOM 721 C C . ASP A 1 97 ? 19.931 -5.080 -8.576 1.00 82.06 97 ASP A C 1
ATOM 723 O O . ASP A 1 97 ? 19.514 -5.583 -9.618 1.00 82.06 97 ASP A O 1
ATOM 727 N N . ASN A 1 98 ? 20.577 -5.777 -7.645 1.00 81.75 98 ASN A N 1
ATOM 728 C CA . ASN A 1 98 ? 20.822 -7.216 -7.694 1.00 81.75 98 ASN A CA 1
ATOM 729 C C . ASN A 1 98 ? 20.047 -7.947 -6.588 1.00 81.75 98 ASN A C 1
ATOM 731 O O . ASN A 1 98 ? 20.410 -9.065 -6.210 1.00 81.75 98 ASN A O 1
ATOM 735 N N . SER A 1 99 ? 19.010 -7.312 -6.032 1.00 83.31 99 SER A N 1
ATOM 736 C CA . SER A 1 99 ? 18.128 -7.937 -5.058 1.00 83.31 99 SER A CA 1
ATOM 737 C C . SER A 1 99 ? 17.518 -9.232 -5.620 1.00 83.31 99 SER A C 1
ATOM 739 O O . SER A 1 99 ? 17.237 -9.332 -6.820 1.00 83.31 99 SER A O 1
ATOM 741 N N . PRO A 1 100 ? 17.325 -10.267 -4.779 1.00 84.69 100 PRO A N 1
ATOM 742 C CA . PRO A 1 100 ? 16.703 -11.507 -5.223 1.00 84.69 100 PRO A CA 1
ATOM 743 C C . PRO A 1 100 ? 15.326 -11.252 -5.841 1.00 84.69 100 PRO A C 1
ATOM 745 O O . PRO A 1 100 ? 14.554 -10.440 -5.342 1.00 84.69 100 PRO A O 1
ATOM 748 N N . SER A 1 101 ? 14.951 -12.030 -6.857 1.00 84.19 101 SER A N 1
ATOM 749 C CA . SER A 1 101 ? 13.617 -11.970 -7.481 1.00 84.19 101 SER A CA 1
ATOM 750 C C . SER A 1 101 ? 12.493 -12.586 -6.630 1.00 84.19 101 SER A C 1
ATOM 752 O O . SER A 1 101 ? 11.399 -12.869 -7.128 1.00 84.19 101 SER A O 1
ATOM 754 N N . LEU A 1 102 ? 12.757 -12.815 -5.342 1.00 90.00 102 LEU A N 1
ATOM 755 C CA . LEU A 1 102 ? 11.776 -13.308 -4.385 1.00 90.00 102 LEU A CA 1
ATOM 756 C C . LEU A 1 102 ? 10.786 -12.190 -4.027 1.00 90.00 102 LEU A C 1
ATOM 758 O O . LEU A 1 102 ? 11.161 -11.024 -4.042 1.00 90.00 102 LEU A O 1
ATOM 762 N N . PRO A 1 103 ? 9.531 -12.515 -3.674 1.00 93.94 103 PRO A N 1
ATOM 763 C CA . PRO A 1 103 ? 8.610 -11.542 -3.092 1.00 93.94 103 PRO A CA 1
ATOM 764 C C . PRO A 1 103 ? 9.235 -10.813 -1.903 1.00 93.94 103 PRO A C 1
ATOM 766 O O . PRO A 1 103 ? 9.840 -11.460 -1.048 1.00 93.94 103 PRO A O 1
ATOM 769 N N . LEU A 1 104 ? 9.007 -9.501 -1.785 1.00 94.75 104 LEU A N 1
ATOM 770 C CA . LEU A 1 104 ? 9.402 -8.745 -0.592 1.00 94.75 104 LEU A CA 1
ATOM 771 C C . LEU A 1 104 ? 8.813 -9.365 0.679 1.00 94.75 104 LEU A C 1
ATOM 773 O O . LEU A 1 104 ? 9.461 -9.364 1.716 1.00 94.75 104 LEU A O 1
ATOM 777 N N . SER A 1 105 ? 7.639 -9.996 0.572 1.00 95.12 105 SER A N 1
ATOM 778 C CA . SER A 1 105 ? 6.996 -10.747 1.654 1.00 95.12 105 SER A CA 1
ATOM 779 C C . SER A 1 105 ? 7.784 -11.959 2.165 1.00 95.12 105 SER A C 1
ATOM 781 O O . SER A 1 105 ? 7.363 -12.576 3.136 1.00 95.12 105 SER A O 1
ATOM 783 N N . ALA A 1 106 ? 8.853 -12.375 1.481 1.00 94.81 106 ALA A N 1
ATOM 784 C CA . ALA A 1 106 ? 9.741 -13.445 1.928 1.00 94.81 106 ALA A CA 1
ATOM 785 C C . ALA A 1 106 ? 10.926 -12.925 2.759 1.00 94.81 106 ALA A C 1
ATOM 787 O O . ALA A 1 106 ? 11.665 -13.731 3.325 1.00 94.81 106 ALA A O 1
ATOM 788 N N . ARG A 1 107 ? 11.139 -11.603 2.820 1.00 95.50 107 ARG A N 1
ATOM 789 C CA . ARG A 1 107 ? 12.199 -11.006 3.633 1.00 95.50 107 ARG A CA 1
ATOM 790 C C . ARG A 1 107 ? 11.790 -10.976 5.108 1.00 95.50 107 ARG A C 1
ATOM 792 O O . ARG A 1 107 ? 10.640 -10.701 5.430 1.00 95.50 107 ARG A O 1
ATOM 799 N N . ALA A 1 108 ? 12.750 -11.213 6.000 1.00 95.88 108 ALA A N 1
ATOM 800 C CA . ALA A 1 108 ? 12.522 -11.170 7.446 1.00 95.88 108 ALA A CA 1
ATOM 801 C C . ALA A 1 108 ? 12.288 -9.743 7.983 1.00 95.88 108 ALA A C 1
ATOM 803 O O . ALA A 1 108 ? 11.702 -9.582 9.048 1.00 95.88 108 ALA A O 1
ATOM 804 N N . ASP A 1 109 ? 12.717 -8.720 7.239 1.00 96.94 109 ASP A N 1
ATOM 805 C CA . ASP A 1 109 ? 12.581 -7.296 7.566 1.00 96.94 109 ASP A CA 1
ATOM 806 C C . ASP A 1 109 ? 11.381 -6.614 6.882 1.00 96.94 109 ASP A C 1
ATOM 808 O O . ASP A 1 109 ? 11.300 -5.388 6.829 1.00 96.94 109 ASP A O 1
ATOM 812 N N . VAL A 1 110 ? 10.428 -7.400 6.364 1.00 96.94 110 VAL A N 1
ATOM 813 C CA . VAL A 1 110 ? 9.193 -6.909 5.735 1.00 96.94 110 VAL A CA 1
ATOM 814 C C . VAL A 1 110 ? 7.980 -7.582 6.375 1.00 96.94 110 VAL A C 1
ATOM 816 O O . VAL A 1 110 ? 7.705 -8.760 6.155 1.00 96.94 110 VAL A O 1
ATOM 819 N N . LEU A 1 111 ? 7.205 -6.810 7.139 1.00 97.38 111 LEU A N 1
ATOM 820 C CA . LEU A 1 111 ? 5.932 -7.263 7.700 1.00 97.38 111 LEU A CA 1
ATOM 821 C C . LEU A 1 111 ? 4.811 -7.120 6.664 1.00 97.38 111 LEU A C 1
ATOM 823 O O . LEU A 1 111 ? 4.661 -6.067 6.045 1.00 97.38 111 LEU A O 1
ATOM 827 N N . VAL A 1 112 ? 3.996 -8.164 6.493 1.00 97.44 112 VAL A N 1
ATOM 828 C CA . VAL A 1 112 ? 2.914 -8.187 5.498 1.00 97.44 112 VAL A CA 1
ATOM 829 C C . VAL A 1 112 ? 1.577 -8.462 6.161 1.00 97.44 112 VAL A C 1
ATOM 831 O O . VAL A 1 112 ? 1.409 -9.470 6.843 1.00 97.44 112 VAL A O 1
ATOM 834 N N . PHE A 1 113 ? 0.608 -7.591 5.878 1.00 97.44 113 PHE A N 1
ATOM 835 C CA . PHE A 1 113 ? -0.771 -7.722 6.332 1.00 97.44 113 PHE A CA 1
ATOM 836 C C . PHE A 1 113 ? -1.714 -7.750 5.136 1.00 97.44 113 PHE A C 1
ATOM 838 O O . PHE A 1 113 ? -1.560 -6.969 4.194 1.00 97.44 113 PHE A O 1
ATOM 845 N N . ARG A 1 114 ? -2.691 -8.657 5.153 1.00 97.44 114 ARG A N 1
ATOM 846 C CA . ARG A 1 114 ? -3.627 -8.838 4.036 1.00 97.44 114 ARG A CA 1
ATOM 847 C C . ARG A 1 114 ? -5.042 -9.107 4.513 1.00 97.44 114 ARG A C 1
ATOM 849 O O . ARG A 1 114 ? -5.262 -9.763 5.529 1.00 97.44 114 ARG A O 1
ATOM 856 N N . THR A 1 115 ? -6.016 -8.649 3.738 1.00 97.50 115 THR A N 1
ATOM 857 C CA . THR A 1 115 ? -7.395 -9.102 3.911 1.00 97.50 115 THR A CA 1
ATOM 858 C C . THR A 1 115 ? -7.516 -10.547 3.427 1.00 97.50 115 THR A C 1
ATOM 860 O O . THR A 1 115 ? -6.682 -11.053 2.670 1.00 97.50 115 THR A O 1
ATOM 863 N N . VAL A 1 116 ? -8.619 -11.203 3.777 1.00 96.31 116 VAL A N 1
ATOM 864 C CA . VAL A 1 116 ? -9.071 -12.360 2.995 1.00 96.31 116 VAL A CA 1
ATOM 865 C C . VAL A 1 116 ? -9.395 -11.925 1.555 1.00 96.31 116 VAL A C 1
ATOM 867 O O . VAL A 1 116 ? -9.606 -10.728 1.317 1.00 96.31 116 VAL A O 1
ATOM 870 N N . PRO A 1 117 ? -9.457 -12.853 0.582 1.00 96.50 117 PRO A N 1
ATOM 871 C CA . PRO A 1 117 ? -9.924 -12.531 -0.761 1.00 96.50 117 PRO A CA 1
ATOM 872 C C . PRO A 1 117 ? -11.254 -11.772 -0.723 1.00 96.50 117 PRO A C 1
ATOM 874 O O . PRO A 1 117 ? -12.210 -12.192 -0.064 1.00 96.50 117 PRO A O 1
ATOM 877 N N . LEU A 1 118 ? -11.300 -10.630 -1.409 1.00 94.44 118 LEU A N 1
ATOM 878 C CA . LEU A 1 118 ? -12.482 -9.778 -1.426 1.00 94.44 118 LEU A CA 1
ATOM 879 C C . LEU A 1 118 ? -13.634 -10.500 -2.133 1.00 94.44 118 LEU A C 1
ATOM 881 O O . LEU A 1 118 ? -13.470 -11.039 -3.226 1.00 94.44 118 LEU A O 1
ATOM 885 N N . LYS A 1 119 ? -14.817 -10.488 -1.513 1.00 95.25 119 LYS A N 1
ATOM 886 C CA . LYS A 1 119 ? -16.031 -11.103 -2.079 1.00 95.25 119 LYS A CA 1
ATOM 887 C C . LYS A 1 119 ? -16.677 -10.253 -3.179 1.00 95.25 119 LYS A C 1
ATOM 889 O O . LYS A 1 119 ? -17.467 -10.767 -3.961 1.00 95.25 119 LYS A O 1
ATOM 894 N N . ALA A 1 120 ? -16.364 -8.961 -3.212 1.00 93.44 120 ALA A N 1
ATOM 895 C CA . ALA A 1 120 ? -16.852 -7.987 -4.179 1.00 93.44 120 ALA A CA 1
ATOM 896 C C . ALA A 1 120 ? -15.791 -6.895 -4.387 1.00 93.44 120 ALA A C 1
ATOM 898 O O . ALA A 1 120 ? -14.842 -6.794 -3.607 1.00 93.44 120 ALA A O 1
ATOM 899 N N . GLY A 1 121 ? -15.958 -6.077 -5.427 1.00 90.19 121 GLY A N 1
ATOM 900 C CA . GLY A 1 121 ? -15.099 -4.915 -5.646 1.00 90.19 121 GLY A CA 1
ATOM 901 C C . GLY A 1 121 ? -15.165 -3.942 -4.466 1.00 90.19 121 GLY A C 1
ATOM 902 O O . GLY A 1 121 ? -16.249 -3.649 -3.965 1.00 90.19 121 GLY A O 1
ATOM 903 N N . LEU A 1 122 ? -14.004 -3.448 -4.038 1.00 91.81 122 LEU A N 1
ATOM 904 C CA . LEU A 1 122 ? -13.866 -2.405 -3.026 1.00 91.81 122 LEU A CA 1
ATOM 905 C C . LEU A 1 122 ? -13.239 -1.177 -3.689 1.00 91.81 122 LEU A C 1
ATOM 907 O O . LEU A 1 122 ? -12.168 -1.281 -4.285 1.00 91.81 122 LEU A O 1
ATOM 911 N N . GLU A 1 123 ? -13.907 -0.030 -3.598 1.00 93.44 123 GLU A N 1
ATOM 912 C CA . GLU A 1 123 ? -13.367 1.241 -4.079 1.00 93.44 123 GLU A CA 1
ATOM 913 C C . GLU A 1 123 ? -12.574 1.928 -2.961 1.00 93.44 123 GLU A C 1
ATOM 915 O O . GLU A 1 123 ? -13.072 2.083 -1.848 1.00 93.44 123 GLU A O 1
ATOM 920 N N . VAL A 1 124 ? -11.349 2.358 -3.273 1.00 94.69 124 VAL A N 1
ATOM 921 C CA . VAL A 1 124 ? -10.533 3.220 -2.410 1.00 94.69 124 VAL A CA 1
ATOM 922 C C . VAL A 1 124 ? -10.199 4.481 -3.204 1.00 94.69 124 VAL A C 1
ATOM 924 O O . VAL A 1 124 ? -9.318 4.464 -4.062 1.00 94.69 124 VAL A O 1
ATOM 927 N N . THR A 1 125 ? -10.935 5.560 -2.934 1.00 95.31 125 THR A N 1
ATOM 928 C CA . THR A 1 125 ? -10.768 6.870 -3.579 1.00 95.31 125 THR A CA 1
ATOM 929 C C . THR A 1 125 ? -10.668 7.934 -2.495 1.00 95.31 125 THR A C 1
ATOM 931 O O . THR A 1 125 ? -11.659 8.244 -1.843 1.00 95.31 125 THR A O 1
ATOM 934 N N . GLY A 1 126 ? -9.475 8.483 -2.284 1.00 95.06 126 GLY A N 1
ATOM 935 C CA . GLY A 1 126 ? -9.245 9.484 -1.246 1.00 95.06 126 GLY A CA 1
ATOM 936 C C . GLY A 1 126 ? -7.816 9.464 -0.723 1.00 95.06 126 GLY A C 1
ATOM 937 O O . GLY A 1 126 ? -6.923 8.861 -1.319 1.00 95.06 126 GLY A O 1
ATOM 938 N N . VAL A 1 127 ? -7.617 10.138 0.407 1.00 94.56 127 VAL A N 1
ATOM 939 C CA . VAL A 1 127 ? -6.361 10.108 1.166 1.00 94.56 127 VAL A CA 1
ATOM 940 C C . VAL A 1 127 ? -6.272 8.798 1.956 1.00 94.56 127 VAL A C 1
ATOM 942 O O . VAL A 1 127 ? -7.271 8.339 2.505 1.00 94.56 127 VAL A O 1
ATOM 945 N N . VAL A 1 128 ? -5.073 8.217 2.023 1.00 95.25 128 VAL A N 1
ATOM 946 C CA . VAL A 1 128 ? -4.748 7.039 2.843 1.00 95.25 128 VAL A CA 1
ATOM 947 C C . VAL A 1 128 ? -3.738 7.464 3.909 1.00 95.25 128 VAL A C 1
ATOM 949 O O . VAL A 1 128 ? -2.766 8.146 3.577 1.00 95.25 128 VAL A O 1
ATOM 952 N N . SER A 1 129 ? -3.983 7.087 5.166 1.00 93.69 129 SER A N 1
ATOM 953 C CA . SER A 1 129 ? -3.184 7.455 6.345 1.00 93.69 129 SER A CA 1
ATOM 954 C C . SER A 1 129 ? -3.049 6.302 7.323 1.00 93.69 129 SER A C 1
ATOM 956 O O . SER A 1 129 ? -4.077 5.605 7.492 1.00 93.69 129 SER A O 1
#

Secondary structure (DSSP, 8-state):
---S-SSB-TTS-B---------SSSS-TT------EE-TTSBEESSPPPTTPPPP-----TTSPPPP-SBS---TTTTTT---B---SSS--STT----SS-GGGSTT----BPPPPSS-----S---

Foldseek 3Di:
DADFPQDADPVRHGRRDDDDDDAPDPPGPPDDDADWEQEPVQATHSDYYDPPDDDDDADDDPVDHQAAAADDDDCVPNVQAAHHDDDQQAFHRGDPGPGHRGHPCVDRRDRHHYHDPDPDDDDDGHDDD